Protein AF-A0A9E3ZTL3-F1 (afdb_monomer_lite)

Foldseek 3Di:
DVQDDDDDDDPDPVVVVVVCVVCVVVVNNDHDPSSVVVVVCCVVPCPVVVVVVVVVLLVVLVVVVVCCVPPVVQWDWDRDPDDSDIQIDNVSVVDDLVRVQCCQCPVVVHHDDRLCVVPPVSD

Radius of gyration: 20.59 Å; chains: 1; bounding box: 49×31×46 Å

InterPro domains:
  IPR004839 Aminotransferase, class I/classII, large domain [PF00155] (2-120)
  IPR015421 Pyridoxal phosphate-dependent transferase, major domain [G3DSA:3.40.640.10] (1-52)
  IPR015422 Pyridoxal phosphate-dependent transferase, small domain [G3DSA:3.90.1150.10] (53-122)
  IPR015424 Pyridoxal phosphate-dependent transferase [SSF53383] (1-122)
  IPR051798 Class-II Pyridoxal-Phosphate-Dependent Aminotransferase [PTHR43525] (1-123)

Sequence (123 aa):
AGVKLAMIFAKNRELREKIKSLQQVTRQDEVNTFGIIATQAAYDHAEAWLEELLVYLKMNVEETCTFFSESLPKVTVMQPEGTYLIWLDFSAYGLTDKELHHQLIYEAGVVLNNGATFGSNGK

pLDDT: mean 96.16, std 3.92, range [68.0, 98.75]

Organism: NCBI:txid328396

Secondary structure (DSSP, 8-state):
-TT--------SHHHHHHHHHHHHHHT-----HHHHHHHHHHHHH-HHHHHHHHHHHHHHHHHHHHHHHHH-TTSEEE--SSSS--EEE-GGG---HHHHHHIIIIIS------GGGG-GGG-

Structure (mmCIF, N/CA/C/O backbone):
data_AF-A0A9E3ZTL3-F1
#
_entry.id   AF-A0A9E3ZTL3-F1
#
loop_
_atom_site.group_PDB
_atom_site.id
_atom_site.type_symbol
_atom_site.label_atom_id
_atom_site.label_alt_id
_atom_site.label_comp_id
_atom_site.label_asym_id
_atom_site.label_entity_id
_atom_site.label_seq_id
_atom_site.pdbx_PDB_ins_code
_atom_site.Cartn_x
_atom_site.Cartn_y
_atom_site.Cartn_z
_atom_site.occupancy
_atom_site.B_iso_or_equiv
_atom_site.auth_seq_id
_atom_site.auth_comp_id
_atom_site.auth_asym_id
_atom_site.auth_atom_id
_atom_site.pdbx_PDB_model_num
ATOM 1 N N . ALA A 1 1 ? 7.261 -7.564 -3.565 1.00 81.75 1 ALA A N 1
ATOM 2 C CA . ALA A 1 1 ? 8.223 -6.542 -3.077 1.00 81.75 1 ALA A CA 1
ATOM 3 C C . ALA A 1 1 ? 9.674 -7.044 -2.946 1.00 81.75 1 ALA A C 1
ATOM 5 O O . ALA A 1 1 ? 10.590 -6.297 -3.274 1.00 81.75 1 ALA A O 1
ATOM 6 N N . GLY A 1 2 ? 9.920 -8.273 -2.467 1.00 94.44 2 GLY A N 1
ATOM 7 C CA . GLY A 1 2 ? 11.275 -8.777 -2.168 1.00 94.44 2 GLY A CA 1
ATOM 8 C C . GLY A 1 2 ? 12.252 -8.909 -3.348 1.00 94.44 2 GLY A C 1
ATOM 9 O O . GLY A 1 2 ? 13.449 -8.919 -3.109 1.00 94.44 2 GLY A O 1
ATOM 10 N N . VAL A 1 3 ? 11.770 -8.942 -4.598 1.00 96.06 3 VAL A N 1
ATOM 11 C CA . VAL A 1 3 ? 12.610 -9.065 -5.814 1.00 96.06 3 VAL A CA 1
ATOM 12 C C . VAL A 1 3 ? 13.305 -7.760 -6.242 1.00 96.06 3 VAL A C 1
ATOM 14 O O . VAL A 1 3 ? 14.230 -7.789 -7.046 1.00 96.06 3 VAL A O 1
ATOM 17 N N . LYS A 1 4 ? 12.891 -6.618 -5.667 1.00 95.62 4 LYS A N 1
ATOM 18 C CA . LYS A 1 4 ? 13.534 -5.295 -5.797 1.00 95.62 4 LYS A CA 1
ATOM 19 C C . LYS A 1 4 ? 13.751 -4.808 -7.243 1.00 95.62 4 LYS A C 1
ATOM 21 O O . LYS A 1 4 ? 14.885 -4.600 -7.663 1.00 95.62 4 LYS A O 1
ATOM 26 N N . LEU A 1 5 ? 12.660 -4.549 -7.968 1.00 96.69 5 LEU A N 1
ATOM 27 C CA . LEU A 1 5 ? 12.682 -3.812 -9.236 1.00 96.69 5 LEU A CA 1
ATOM 28 C C . LEU A 1 5 ? 11.537 -2.789 -9.283 1.00 96.69 5 LEU A C 1
ATOM 30 O O . LEU A 1 5 ? 10.428 -3.081 -8.838 1.00 96.69 5 LEU A O 1
ATOM 34 N N . ALA A 1 6 ? 11.813 -1.605 -9.826 1.00 96.00 6 ALA A N 1
ATOM 35 C CA . ALA A 1 6 ? 10.831 -0.584 -10.177 1.00 96.00 6 ALA A CA 1
ATOM 36 C C . ALA A 1 6 ? 11.252 0.093 -11.492 1.00 96.00 6 ALA A C 1
ATOM 38 O O . ALA A 1 6 ? 12.420 0.029 -11.877 1.00 96.00 6 ALA A O 1
ATOM 39 N N . MET A 1 7 ? 10.311 0.742 -12.178 1.00 95.25 7 MET A N 1
ATOM 40 C CA . MET A 1 7 ? 10.558 1.431 -13.449 1.00 95.25 7 MET A CA 1
ATOM 41 C C . MET A 1 7 ? 10.105 2.887 -13.362 1.00 95.25 7 MET A C 1
ATOM 43 O O . MET A 1 7 ? 9.075 3.188 -12.762 1.00 95.25 7 MET A O 1
ATOM 47 N N . ILE A 1 8 ? 10.858 3.790 -13.995 1.00 96.19 8 ILE A N 1
ATOM 48 C CA . ILE A 1 8 ? 10.507 5.209 -14.114 1.00 96.19 8 ILE A CA 1
ATOM 49 C C . ILE A 1 8 ? 10.260 5.526 -15.589 1.00 96.19 8 ILE A C 1
ATOM 51 O O . ILE A 1 8 ? 11.160 5.413 -16.422 1.00 96.19 8 ILE A O 1
ATOM 55 N N . PHE A 1 9 ? 9.051 5.983 -15.914 1.00 96.19 9 PHE A N 1
ATOM 56 C CA . PHE A 1 9 ? 8.686 6.407 -17.266 1.00 96.19 9 PHE A CA 1
ATOM 57 C C . PHE A 1 9 ? 8.714 7.938 -17.371 1.00 96.19 9 PHE A C 1
ATOM 59 O O . PHE A 1 9 ? 7.809 8.621 -16.905 1.00 96.19 9 PHE A O 1
ATOM 66 N N . ALA A 1 10 ? 9.748 8.496 -18.008 1.00 96.94 10 ALA A N 1
ATOM 67 C CA . ALA A 1 10 ? 9.917 9.946 -18.164 1.00 96.94 10 ALA A CA 1
ATOM 68 C C . ALA A 1 10 ? 9.993 10.353 -19.644 1.00 96.94 10 ALA A C 1
ATOM 70 O O . ALA A 1 10 ? 11.070 10.348 -20.241 1.00 96.94 10 ALA A O 1
ATOM 71 N N . LYS A 1 11 ? 8.864 10.726 -20.267 1.00 97.44 11 LYS A N 1
ATOM 72 C CA . LYS A 1 11 ? 8.826 11.116 -21.697 1.00 97.44 11 LYS A CA 1
ATOM 73 C C . LYS A 1 11 ? 9.758 12.296 -22.015 1.00 97.44 11 LYS A C 1
ATOM 75 O O . LYS A 1 11 ? 10.414 12.279 -23.052 1.00 97.44 11 LYS A O 1
ATOM 80 N N . ASN A 1 12 ? 9.849 13.283 -21.121 1.00 98.50 12 ASN A N 1
ATOM 81 C CA . ASN A 1 12 ? 10.746 14.429 -21.267 1.00 98.50 12 ASN A CA 1
ATOM 82 C C . ASN A 1 12 ? 12.221 13.981 -21.200 1.00 98.50 12 ASN A C 1
ATOM 84 O O . ASN A 1 12 ? 12.656 13.396 -20.208 1.00 98.50 12 ASN A O 1
ATOM 88 N N . ARG A 1 13 ? 12.988 14.273 -22.259 1.00 98.06 13 ARG A N 1
ATOM 89 C CA . ARG A 1 13 ? 14.396 13.867 -22.373 1.00 98.06 13 ARG A CA 1
ATOM 90 C C . ARG A 1 13 ? 15.282 14.520 -21.315 1.00 98.06 13 ARG A C 1
ATOM 92 O O . ARG A 1 13 ? 16.094 13.831 -20.716 1.00 98.06 13 ARG A O 1
ATOM 99 N N . GLU A 1 14 ? 15.121 15.818 -21.075 1.00 98.31 14 GLU A N 1
ATOM 100 C CA . GLU A 1 14 ? 15.927 16.548 -20.092 1.00 98.31 14 GLU A CA 1
ATOM 101 C C . GLU A 1 14 ? 15.722 15.985 -18.680 1.00 98.31 14 GLU A C 1
ATOM 103 O O . GLU A 1 14 ? 16.690 15.725 -17.968 1.00 98.31 14 GLU A O 1
ATOM 108 N N . LEU A 1 15 ? 14.469 15.717 -18.300 1.00 98.25 15 LEU A N 1
ATOM 109 C CA . LEU A 1 15 ? 14.150 15.095 -17.015 1.00 98.25 15 LEU A CA 1
ATOM 110 C C . LEU A 1 15 ? 14.751 13.689 -16.904 1.00 98.25 15 LEU A C 1
ATOM 112 O O . LEU A 1 15 ? 15.320 13.343 -15.872 1.00 98.25 15 LEU A O 1
ATOM 116 N N . ARG A 1 16 ? 14.659 12.886 -17.970 1.00 97.94 16 ARG A N 1
ATOM 117 C CA . ARG A 1 16 ? 15.205 11.524 -17.991 1.00 97.94 16 ARG A CA 1
ATOM 118 C C . ARG A 1 16 ? 16.719 11.510 -17.788 1.00 97.94 16 ARG A C 1
ATOM 120 O O . ARG A 1 16 ? 17.210 10.689 -17.021 1.00 97.94 16 ARG A O 1
ATOM 127 N N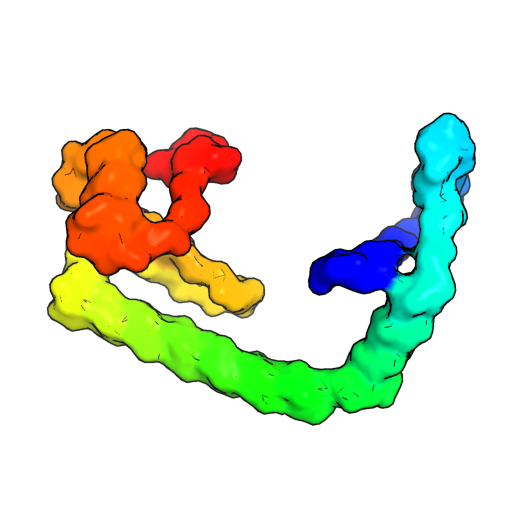 . GLU A 1 17 ? 17.445 12.414 -18.438 1.00 98.00 17 GLU A N 1
ATOM 128 C CA . GLU A 1 17 ? 18.901 12.504 -18.281 1.00 98.00 17 GLU A CA 1
ATOM 129 C C . GLU A 1 17 ? 19.297 13.022 -16.890 1.00 98.00 17 GLU A C 1
ATOM 131 O O . GLU A 1 17 ? 20.236 12.494 -16.294 1.00 98.00 17 GLU A O 1
ATOM 136 N N . LYS A 1 18 ? 18.531 13.957 -16.303 1.00 98.00 18 LYS A N 1
ATOM 137 C CA . LYS A 1 18 ? 18.721 14.368 -14.898 1.00 98.00 18 LYS A CA 1
ATOM 138 C C . LYS A 1 18 ? 18.539 13.195 -13.928 1.00 98.00 18 LYS A C 1
ATOM 140 O O . LYS A 1 18 ? 19.369 13.013 -13.043 1.00 98.00 18 LYS A O 1
ATOM 145 N N . ILE A 1 19 ? 17.494 12.381 -14.109 1.00 97.88 19 ILE A N 1
ATOM 146 C CA . ILE A 1 19 ? 17.240 11.197 -13.268 1.00 97.88 19 ILE A CA 1
ATOM 147 C C . ILE A 1 19 ? 18.386 10.187 -13.390 1.00 97.88 19 ILE A C 1
ATOM 149 O O . ILE A 1 19 ? 18.920 9.761 -12.370 1.00 97.88 19 ILE A O 1
ATOM 153 N N . LYS A 1 20 ? 18.808 9.848 -14.616 1.00 97.12 20 LYS A N 1
ATOM 154 C CA . LYS A 1 20 ? 19.926 8.916 -14.843 1.00 97.12 20 LYS A CA 1
ATOM 155 C C . LYS A 1 20 ? 21.228 9.406 -14.214 1.00 97.12 20 LYS A C 1
ATOM 157 O O . LYS A 1 20 ? 21.914 8.631 -13.558 1.00 97.12 20 LYS A O 1
ATOM 162 N N . SER A 1 21 ? 21.556 10.687 -14.392 1.00 97.75 21 SER A N 1
ATOM 163 C CA . SER A 1 21 ? 22.759 11.278 -13.801 1.00 97.75 21 SER A CA 1
ATOM 164 C C . SER A 1 21 ? 22.730 11.190 -12.273 1.00 97.75 21 SER A C 1
ATOM 166 O O . SER A 1 21 ? 23.730 10.808 -11.669 1.00 97.75 21 SER A O 1
ATOM 168 N N . LEU A 1 22 ? 21.577 11.458 -11.646 1.00 97.69 22 LEU A N 1
ATOM 169 C CA . LEU A 1 22 ? 21.416 11.288 -10.201 1.00 97.69 22 LEU A CA 1
ATOM 170 C C . LEU A 1 22 ? 21.594 9.829 -9.772 1.00 97.69 22 LEU A C 1
ATOM 172 O O . LEU A 1 22 ? 22.322 9.587 -8.816 1.00 97.69 22 LEU A O 1
ATOM 176 N N . GLN A 1 23 ? 20.994 8.870 -10.485 1.00 97.81 23 GLN A N 1
ATOM 177 C CA . GLN A 1 23 ? 21.156 7.442 -10.186 1.00 97.81 23 GLN A CA 1
ATOM 178 C C . GLN A 1 23 ? 22.619 6.992 -10.274 1.00 97.81 23 GLN A C 1
ATOM 180 O O . GLN A 1 23 ? 23.072 6.260 -9.404 1.00 97.81 23 GLN A O 1
ATOM 185 N N . GLN A 1 24 ? 23.378 7.472 -11.261 1.00 97.44 24 GLN A N 1
ATOM 186 C CA . GLN A 1 24 ? 24.808 7.161 -11.384 1.00 97.44 24 GLN A CA 1
ATOM 187 C C . GLN A 1 24 ? 25.624 7.738 -10.221 1.00 97.44 24 GLN A C 1
ATOM 189 O O . GLN A 1 24 ? 26.452 7.047 -9.628 1.00 97.44 24 GLN A O 1
ATOM 194 N N . VAL A 1 25 ? 25.378 9.001 -9.855 1.00 97.88 25 VAL A N 1
ATOM 195 C CA . VAL A 1 25 ? 26.092 9.657 -8.745 1.00 97.88 25 VAL A CA 1
ATOM 196 C C . VAL A 1 25 ? 25.769 8.989 -7.404 1.00 97.88 25 VAL A C 1
ATOM 198 O O . VAL A 1 25 ? 26.652 8.876 -6.553 1.00 97.88 25 VAL A O 1
ATOM 201 N N . THR A 1 26 ? 24.537 8.502 -7.215 1.00 97.62 26 THR A N 1
ATOM 202 C CA . THR A 1 26 ? 24.126 7.773 -6.004 1.00 97.62 26 THR A CA 1
ATOM 203 C C . THR A 1 26 ? 24.406 6.269 -6.054 1.00 97.62 26 THR A C 1
ATOM 205 O O . THR A 1 26 ? 24.186 5.597 -5.046 1.00 97.62 26 THR A O 1
ATOM 208 N N . ARG A 1 27 ? 24.917 5.742 -7.179 1.00 95.38 27 ARG A N 1
ATOM 209 C CA . ARG A 1 27 ? 25.144 4.305 -7.434 1.00 95.38 27 ARG A CA 1
ATOM 210 C C . ARG A 1 27 ? 23.879 3.455 -7.271 1.00 95.38 27 ARG A C 1
ATOM 212 O O . ARG A 1 27 ? 23.890 2.401 -6.638 1.00 95.38 27 ARG A O 1
ATOM 219 N N . GLN A 1 28 ? 22.770 3.956 -7.803 1.00 95.56 28 GLN A N 1
ATOM 220 C CA . GLN A 1 28 ? 21.454 3.308 -7.841 1.00 95.56 28 GLN A CA 1
ATOM 221 C C . GLN A 1 28 ? 20.995 3.040 -9.284 1.00 95.56 28 GLN A C 1
ATOM 223 O O . GLN A 1 28 ? 19.798 3.004 -9.573 1.00 95.56 28 GLN A O 1
ATOM 228 N N . ASP A 1 29 ? 21.947 2.918 -10.203 1.00 93.62 29 ASP A N 1
ATOM 229 C CA . ASP A 1 29 ? 21.750 2.717 -11.638 1.00 93.62 29 ASP A CA 1
ATOM 230 C C . ASP A 1 29 ? 21.813 1.242 -12.072 1.00 93.62 29 ASP A C 1
ATOM 232 O O . ASP A 1 29 ? 21.576 0.931 -13.239 1.00 93.62 29 ASP A O 1
ATOM 236 N N . GLU A 1 30 ? 22.047 0.328 -11.131 1.00 95.31 30 GLU A N 1
ATOM 237 C CA . GLU A 1 30 ? 22.025 -1.117 -11.353 1.00 95.31 30 GLU A CA 1
ATOM 238 C C . GLU A 1 30 ? 20.797 -1.782 -10.719 1.00 95.31 30 GLU A C 1
ATOM 240 O O . GLU A 1 30 ? 20.249 -1.335 -9.709 1.00 95.31 30 GLU A O 1
ATOM 245 N N . VAL A 1 31 ? 20.379 -2.903 -11.307 1.00 96.00 31 VAL A N 1
ATOM 246 C CA . VAL A 1 31 ? 19.295 -3.749 -10.800 1.00 96.00 31 VAL A CA 1
ATOM 247 C C . VAL A 1 31 ? 19.725 -5.209 -10.839 1.00 96.00 31 VAL A C 1
ATOM 249 O O . VAL A 1 31 ? 20.563 -5.610 -11.644 1.00 96.00 31 VAL A O 1
ATOM 252 N N . ASN A 1 32 ? 19.147 -6.028 -9.967 1.00 96.31 32 ASN A N 1
ATOM 253 C CA . ASN A 1 32 ? 19.504 -7.439 -9.891 1.00 96.31 32 ASN A CA 1
ATOM 254 C C . ASN A 1 32 ? 18.791 -8.261 -10.983 1.00 96.31 32 ASN A C 1
ATOM 256 O O . ASN A 1 32 ? 17.636 -7.992 -11.326 1.00 96.31 32 ASN A O 1
ATOM 260 N N . THR A 1 33 ? 19.460 -9.303 -11.484 1.00 97.38 33 THR A N 1
ATOM 261 C CA . THR A 1 33 ? 18.940 -10.174 -12.554 1.00 97.38 33 THR A CA 1
ATOM 262 C C . THR A 1 33 ? 17.601 -10.809 -12.193 1.00 97.38 33 THR A C 1
ATOM 264 O O . THR A 1 33 ? 16.712 -10.895 -13.035 1.00 97.38 33 THR A O 1
ATOM 267 N N . PHE A 1 34 ? 17.423 -11.227 -10.937 1.00 97.88 34 PHE A N 1
ATOM 268 C CA . PHE A 1 34 ? 16.183 -11.867 -10.509 1.00 97.88 34 PHE A CA 1
ATOM 269 C C . PHE A 1 34 ? 14.992 -10.903 -10.561 1.00 97.88 34 PHE A C 1
ATOM 271 O O . PHE A 1 34 ? 13.914 -11.293 -10.998 1.00 97.88 34 PHE A O 1
ATOM 278 N N . GLY A 1 35 ? 15.197 -9.635 -10.201 1.00 98.00 35 GLY A N 1
ATOM 279 C CA . GLY A 1 35 ? 14.204 -8.573 -10.334 1.00 98.00 35 GLY A CA 1
ATOM 280 C C . GLY A 1 35 ? 13.754 -8.385 -11.780 1.00 98.00 35 GLY A C 1
ATOM 281 O O . GLY A 1 35 ? 12.552 -8.359 -12.030 1.00 98.00 35 GLY A O 1
ATOM 282 N N . ILE A 1 36 ? 14.699 -8.330 -12.728 1.00 97.94 36 ILE A N 1
ATOM 283 C CA . ILE A 1 36 ? 14.396 -8.220 -14.167 1.00 97.94 36 ILE A CA 1
ATOM 284 C C . ILE A 1 36 ? 13.516 -9.392 -14.620 1.00 97.94 36 ILE A C 1
ATOM 286 O O . ILE A 1 36 ? 12.430 -9.171 -15.155 1.00 97.94 36 ILE A O 1
ATOM 290 N N . ILE A 1 37 ? 13.960 -10.627 -14.369 1.00 98.25 37 ILE A N 1
ATOM 291 C CA . ILE A 1 37 ? 13.262 -11.835 -14.831 1.00 98.25 37 ILE A CA 1
ATOM 292 C C . ILE A 1 37 ? 11.884 -11.975 -14.174 1.00 98.25 37 ILE A C 1
ATOM 294 O O . ILE A 1 37 ? 10.905 -12.260 -14.860 1.00 98.25 37 ILE A O 1
ATOM 298 N N . ALA A 1 38 ? 11.780 -11.739 -12.863 1.00 98.31 38 ALA A N 1
ATOM 299 C CA . ALA A 1 38 ? 10.516 -11.853 -12.142 1.00 98.31 38 ALA A CA 1
ATOM 300 C C . ALA A 1 38 ? 9.485 -10.818 -12.614 1.00 98.31 38 ALA A C 1
ATOM 302 O O . ALA A 1 38 ? 8.314 -11.154 -12.780 1.00 98.31 38 ALA A O 1
ATOM 303 N N . THR A 1 39 ? 9.900 -9.568 -12.846 1.00 98.25 39 THR A N 1
ATOM 304 C CA . THR A 1 39 ? 8.984 -8.533 -13.340 1.00 98.25 39 THR A CA 1
ATOM 305 C C . THR A 1 39 ? 8.557 -8.788 -14.780 1.00 98.25 39 THR A C 1
ATOM 307 O O . THR A 1 39 ? 7.380 -8.611 -15.081 1.00 98.25 39 THR A O 1
ATOM 310 N N . GLN A 1 40 ? 9.464 -9.246 -15.647 1.00 98.31 40 GLN A N 1
ATOM 311 C CA . GLN A 1 40 ? 9.093 -9.641 -17.005 1.00 98.31 40 GLN A CA 1
ATOM 312 C C . GLN A 1 40 ? 8.066 -10.781 -16.986 1.00 98.31 40 GLN A C 1
ATOM 314 O O . GLN A 1 40 ? 7.002 -10.645 -17.577 1.00 98.31 40 GLN A O 1
ATOM 319 N N . ALA A 1 41 ? 8.335 -11.861 -16.245 1.00 98.44 41 ALA A N 1
ATOM 320 C CA . ALA A 1 41 ? 7.410 -12.988 -16.143 1.00 98.44 41 ALA A CA 1
ATOM 321 C C . ALA A 1 41 ? 6.036 -12.571 -15.590 1.00 98.44 41 ALA A C 1
ATOM 323 O O . ALA A 1 41 ? 5.010 -13.069 -16.048 1.00 98.44 41 ALA A O 1
ATOM 324 N N . ALA A 1 42 ? 6.002 -11.638 -14.630 1.00 98.31 42 ALA A N 1
ATOM 325 C CA . ALA A 1 42 ? 4.750 -11.097 -14.114 1.00 98.31 42 ALA A CA 1
ATOM 326 C C . ALA A 1 42 ? 3.950 -10.352 -15.199 1.00 98.31 42 ALA A C 1
ATOM 328 O O . ALA A 1 42 ? 2.743 -10.542 -15.289 1.00 98.31 42 ALA A O 1
ATOM 329 N N . TYR A 1 43 ? 4.598 -9.540 -16.038 1.00 98.12 43 TYR A N 1
ATOM 330 C CA . TYR A 1 43 ? 3.912 -8.843 -17.133 1.00 98.12 43 TYR A CA 1
ATOM 331 C C . TYR A 1 43 ? 3.490 -9.771 -18.272 1.00 98.12 43 TYR A C 1
ATOM 333 O O . TYR A 1 43 ? 2.400 -9.598 -18.806 1.00 98.12 43 TYR A O 1
ATOM 341 N N . ASP A 1 44 ? 4.311 -10.761 -18.615 1.00 98.62 44 ASP A N 1
ATOM 342 C CA . ASP A 1 44 ? 4.042 -11.641 -19.754 1.00 98.62 44 ASP A CA 1
ATOM 343 C C . ASP A 1 44 ? 2.970 -12.703 -19.439 1.00 98.62 44 ASP A C 1
ATOM 345 O O . ASP A 1 44 ? 2.340 -13.233 -20.358 1.00 98.62 44 ASP A O 1
ATOM 349 N N . HIS A 1 45 ? 2.779 -13.063 -18.160 1.00 98.62 45 HIS A N 1
ATOM 350 C CA . HIS A 1 45 ? 2.025 -14.273 -17.800 1.00 98.62 45 HIS A CA 1
ATOM 351 C C . HIS A 1 45 ? 1.033 -14.140 -16.636 1.00 98.62 45 HIS A C 1
ATOM 353 O O . HIS A 1 45 ? 0.246 -15.063 -16.434 1.00 98.62 45 HIS A O 1
ATOM 359 N N . ALA A 1 46 ? 1.040 -13.057 -15.850 1.00 98.44 46 ALA A N 1
ATOM 360 C CA . ALA A 1 46 ? 0.219 -12.986 -14.632 1.00 98.44 46 ALA A CA 1
ATOM 361 C C . ALA A 1 46 ? -1.169 -12.348 -14.823 1.00 98.44 46 ALA A C 1
ATOM 363 O O . ALA A 1 46 ? -1.844 -12.095 -13.828 1.00 98.44 46 ALA A O 1
ATOM 364 N N . GLU A 1 47 ? -1.610 -12.088 -16.058 1.00 98.62 47 GLU A N 1
ATOM 365 C CA . GLU A 1 47 ? -2.893 -11.419 -16.331 1.00 98.62 47 GLU A CA 1
ATOM 366 C C . GLU A 1 47 ? -4.086 -12.190 -15.750 1.00 98.62 47 GLU A C 1
ATOM 368 O O . GLU A 1 47 ? -4.816 -11.640 -14.932 1.00 98.62 47 GLU A O 1
ATOM 373 N N . ALA A 1 48 ? -4.220 -13.484 -16.058 1.00 98.62 48 ALA A N 1
ATOM 374 C CA . ALA A 1 48 ? -5.313 -14.308 -15.530 1.00 98.62 48 ALA A CA 1
ATOM 375 C C . ALA A 1 48 ? -5.324 -14.359 -13.989 1.00 98.62 48 ALA A C 1
ATOM 377 O O . ALA A 1 48 ? -6.370 -14.249 -13.355 1.00 98.62 48 ALA A O 1
ATOM 378 N N . TRP A 1 49 ? -4.143 -14.455 -13.367 1.00 98.75 49 TRP A N 1
ATOM 379 C CA . TRP A 1 49 ? -4.026 -14.402 -11.908 1.00 98.75 49 TRP A CA 1
ATOM 380 C C . TRP A 1 49 ? -4.461 -13.042 -11.346 1.00 98.75 49 TRP A C 1
ATOM 382 O O . TRP A 1 49 ? -5.104 -12.982 -10.298 1.00 98.75 49 TRP A O 1
ATOM 392 N N . LEU A 1 50 ? -4.114 -11.945 -12.026 1.00 98.69 50 LEU A N 1
ATOM 393 C CA . LEU A 1 50 ? -4.499 -10.600 -11.611 1.00 98.69 50 LEU A CA 1
ATOM 394 C C . LEU A 1 50 ? -6.017 -10.414 -11.696 1.00 98.69 50 LEU A C 1
ATOM 396 O O . LEU A 1 50 ? -6.600 -9.853 -10.772 1.00 98.69 50 LEU A O 1
ATOM 400 N N . GLU A 1 51 ? -6.657 -10.901 -12.757 1.00 98.62 51 GLU A N 1
ATOM 401 C CA . GLU A 1 51 ? -8.116 -10.850 -12.909 1.00 98.62 51 GLU A CA 1
ATOM 402 C C . GLU A 1 51 ? -8.831 -11.573 -11.759 1.00 98.62 51 GLU A C 1
ATOM 404 O O . GLU A 1 51 ? -9.730 -11.003 -11.133 1.00 98.62 51 GLU A O 1
ATOM 409 N N . GLU A 1 52 ? -8.383 -12.781 -11.410 1.00 98.75 52 GLU A N 1
ATOM 410 C CA . GLU A 1 52 ? -8.916 -13.535 -10.269 1.00 98.75 52 GLU A CA 1
ATOM 411 C C . GLU A 1 52 ? -8.668 -12.816 -8.934 1.00 98.75 52 GLU A C 1
ATOM 413 O O . GLU A 1 52 ? -9.575 -12.701 -8.100 1.00 98.75 52 GLU A O 1
ATOM 418 N N . LEU A 1 53 ? -7.460 -12.275 -8.734 1.00 98.69 53 LEU A N 1
ATOM 419 C CA . LEU A 1 53 ? -7.123 -11.517 -7.530 1.00 98.69 53 LEU A CA 1
ATOM 420 C C . LEU A 1 53 ? -8.034 -10.296 -7.364 1.00 98.69 53 LEU A C 1
ATOM 422 O O . LEU A 1 53 ? -8.475 -10.016 -6.250 1.00 98.69 53 LEU A O 1
ATOM 426 N N . LEU A 1 54 ? -8.315 -9.558 -8.439 1.00 98.56 54 LEU A N 1
ATOM 427 C CA . LEU A 1 54 ? -9.155 -8.360 -8.376 1.00 98.56 54 LEU A CA 1
ATOM 428 C C . LEU A 1 54 ? -10.587 -8.689 -7.939 1.00 98.56 54 LEU A C 1
ATOM 430 O O . LEU A 1 54 ? -11.155 -7.949 -7.133 1.00 98.56 54 LEU A O 1
ATOM 434 N N . VAL A 1 55 ? -11.148 -9.811 -8.402 1.00 98.44 55 VAL A N 1
ATOM 435 C CA . VAL A 1 55 ? -12.461 -10.293 -7.941 1.00 98.44 55 VAL A CA 1
ATOM 436 C C . VAL A 1 55 ? -12.421 -10.613 -6.447 1.00 98.44 55 VAL A C 1
ATOM 438 O O . VAL A 1 55 ? -13.269 -10.135 -5.693 1.00 98.44 55 VAL A O 1
ATOM 441 N N . TYR A 1 56 ? -11.404 -11.351 -5.999 1.00 98.56 56 TYR A N 1
ATOM 442 C CA . TYR A 1 56 ? -11.247 -11.705 -4.588 1.00 98.56 56 TYR A CA 1
ATOM 443 C C . TYR A 1 56 ? -11.080 -10.474 -3.681 1.00 98.56 56 TYR A C 1
ATOM 445 O O . TYR A 1 56 ? -11.713 -10.373 -2.630 1.00 98.56 56 TYR A O 1
ATOM 453 N N . LEU A 1 57 ? -10.261 -9.501 -4.091 1.00 98.44 57 LEU A N 1
ATOM 454 C CA . LEU A 1 57 ? -10.067 -8.259 -3.339 1.00 98.44 57 LEU A CA 1
ATOM 455 C C . LEU A 1 57 ? -11.354 -7.437 -3.255 1.00 98.44 57 LEU A C 1
ATOM 457 O O . LEU A 1 57 ? -11.651 -6.894 -2.192 1.00 98.44 57 LEU A O 1
ATOM 461 N N . LYS A 1 58 ? -12.133 -7.379 -4.340 1.00 97.94 58 LYS A N 1
ATOM 462 C CA . LYS A 1 58 ? -13.432 -6.702 -4.341 1.00 97.94 58 LYS A CA 1
ATOM 463 C C . LYS A 1 58 ? -14.392 -7.332 -3.331 1.00 97.94 58 LYS A C 1
ATOM 465 O O . LYS A 1 58 ? -14.988 -6.602 -2.545 1.00 97.94 58 LYS A O 1
ATOM 470 N N . MET A 1 59 ? -14.476 -8.663 -3.298 1.00 98.25 59 MET A N 1
ATOM 471 C CA . MET A 1 59 ? -15.296 -9.373 -2.312 1.00 98.25 59 MET A CA 1
ATOM 472 C C . MET A 1 59 ? -14.850 -9.056 -0.879 1.00 98.25 59 MET A C 1
ATOM 474 O O . MET A 1 59 ? -15.677 -8.720 -0.042 1.00 98.25 59 MET A O 1
ATOM 478 N N . ASN A 1 60 ? -13.543 -9.061 -0.597 1.00 98.19 60 ASN A N 1
ATOM 479 C CA . ASN A 1 60 ? -13.043 -8.720 0.740 1.00 98.19 60 ASN A CA 1
ATOM 480 C C . ASN A 1 60 ? -13.389 -7.286 1.162 1.00 98.19 60 ASN A C 1
ATOM 482 O O . ASN A 1 60 ? -13.661 -7.047 2.339 1.00 98.19 60 ASN A O 1
ATOM 486 N N . VAL A 1 61 ? -13.368 -6.331 0.228 1.00 98.00 61 VAL A N 1
ATOM 487 C CA . VAL A 1 61 ? -13.790 -4.950 0.500 1.00 98.00 61 VAL A CA 1
ATOM 488 C C . VAL A 1 61 ? -15.275 -4.907 0.857 1.00 98.00 61 VAL A C 1
ATOM 490 O O . VAL A 1 61 ? -15.626 -4.309 1.872 1.00 98.00 61 VAL A O 1
ATOM 493 N N . GLU A 1 62 ? -16.131 -5.560 0.070 1.00 97.31 62 GLU A N 1
ATOM 494 C CA . GLU A 1 62 ? -17.582 -5.608 0.304 1.00 97.31 62 GLU A CA 1
ATOM 495 C C . GLU A 1 62 ? -17.920 -6.256 1.657 1.00 97.31 62 GLU A C 1
ATOM 497 O O . GLU A 1 62 ? -18.683 -5.687 2.444 1.00 97.31 62 GLU A O 1
ATOM 502 N N . GLU A 1 63 ? -17.285 -7.386 1.970 1.00 97.75 63 GLU A N 1
ATOM 503 C CA . GLU A 1 63 ? -17.421 -8.081 3.256 1.00 97.75 63 GLU A CA 1
ATOM 504 C C . GLU A 1 63 ? -16.945 -7.206 4.424 1.00 97.75 63 GLU A C 1
ATOM 506 O O . GLU A 1 63 ? -17.630 -7.077 5.437 1.00 97.75 63 GLU A O 1
ATOM 511 N N . THR A 1 64 ? -15.799 -6.532 4.276 1.00 97.06 64 THR A N 1
ATOM 512 C CA . THR A 1 64 ? -15.257 -5.659 5.329 1.00 97.06 64 THR A CA 1
ATOM 513 C C . THR A 1 64 ? -16.170 -4.461 5.585 1.00 97.06 64 THR A C 1
ATOM 515 O O . THR A 1 64 ? -16.476 -4.150 6.738 1.00 97.06 64 THR A O 1
ATOM 518 N N . CYS A 1 65 ? -16.641 -3.791 4.529 1.00 96.19 65 CYS A N 1
ATOM 519 C CA . CYS A 1 65 ? -17.579 -2.675 4.646 1.00 96.19 65 CYS A CA 1
ATOM 520 C C . CYS A 1 65 ? -18.885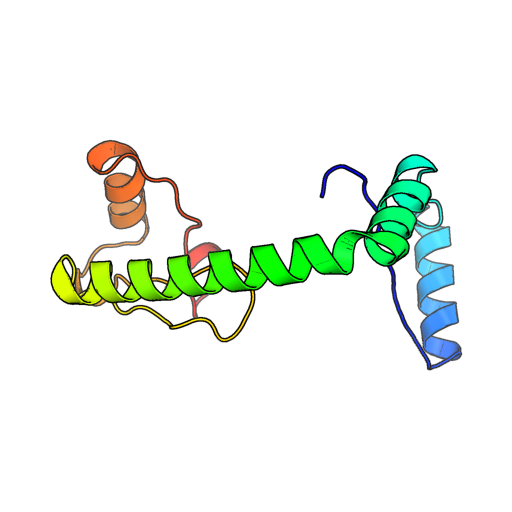 -3.108 5.330 1.00 96.19 65 CYS A C 1
ATOM 522 O O . CYS A 1 65 ? -19.353 -2.415 6.237 1.00 96.19 65 CYS A O 1
ATOM 524 N N . THR A 1 66 ? -19.429 -4.266 4.945 1.00 97.75 66 THR A N 1
ATOM 525 C CA . THR A 1 66 ? -20.639 -4.836 5.556 1.00 97.75 66 THR A CA 1
ATOM 526 C C . THR A 1 66 ? -20.410 -5.118 7.040 1.00 97.75 66 THR A C 1
ATOM 528 O O . THR A 1 66 ? -21.153 -4.606 7.879 1.00 97.75 66 THR A O 1
ATOM 531 N N . PHE A 1 67 ? -19.318 -5.808 7.382 1.00 97.88 67 PHE A N 1
ATOM 532 C CA . PHE A 1 67 ? -18.959 -6.126 8.764 1.00 97.88 67 PHE A CA 1
ATOM 533 C C . PHE A 1 67 ? -18.912 -4.887 9.667 1.00 97.88 67 PHE A C 1
ATOM 535 O O . PHE A 1 67 ? -19.522 -4.885 10.738 1.00 97.88 67 PHE A O 1
ATOM 542 N N . PHE A 1 68 ? -18.223 -3.820 9.251 1.00 97.38 68 PHE A N 1
ATOM 543 C CA . PHE A 1 68 ? -18.154 -2.597 10.056 1.00 97.38 68 PHE A CA 1
ATOM 544 C C . PHE A 1 68 ? -19.514 -1.908 10.167 1.00 97.38 68 PHE A C 1
ATOM 546 O O . PHE A 1 68 ? -19.865 -1.453 11.253 1.00 97.38 68 PHE A O 1
ATOM 553 N N . SER A 1 69 ? -20.303 -1.880 9.089 1.00 96.25 69 SER A N 1
ATOM 554 C CA . SER A 1 69 ? -21.637 -1.271 9.115 1.00 96.25 69 SER A CA 1
ATOM 555 C C . SER A 1 69 ? -22.596 -1.962 10.094 1.00 96.25 69 SER A C 1
ATOM 557 O O . SER A 1 69 ? -23.423 -1.295 10.713 1.00 96.25 69 SER A O 1
ATOM 559 N N . GLU A 1 70 ? -22.454 -3.276 10.286 1.00 97.75 70 GLU A N 1
ATOM 560 C CA . GLU A 1 70 ? -23.322 -4.070 11.161 1.00 97.75 70 GLU A CA 1
ATOM 561 C C . GLU A 1 70 ? -22.776 -4.186 12.592 1.00 97.75 70 GLU A C 1
ATOM 563 O O . GLU A 1 70 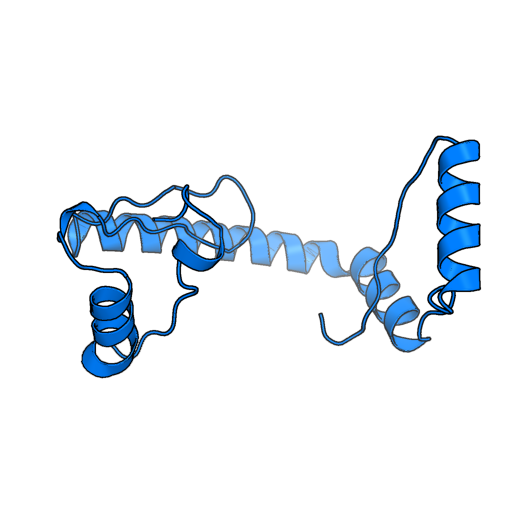? -23.520 -4.036 13.562 1.00 97.75 70 GLU A O 1
ATOM 568 N N . SER A 1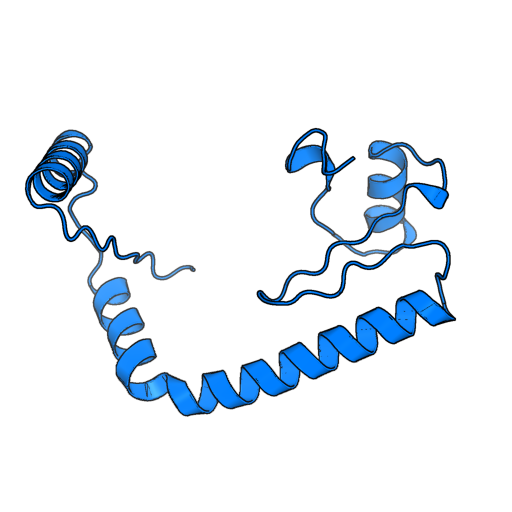 71 ? -21.474 -4.446 12.738 1.00 97.56 71 SER A N 1
ATOM 569 C CA . SER A 1 71 ? -20.856 -4.809 14.023 1.00 97.56 71 SER A CA 1
ATOM 570 C C . SER A 1 71 ? -20.202 -3.631 14.744 1.00 97.56 71 SER A C 1
ATOM 572 O O . SER A 1 71 ? -20.131 -3.613 15.974 1.00 97.56 71 SER A O 1
ATOM 574 N N . LEU A 1 72 ? -19.707 -2.639 14.001 1.00 96.50 72 LEU A N 1
ATOM 575 C CA . LEU A 1 72 ? -18.958 -1.492 14.524 1.00 96.50 72 LEU A CA 1
ATOM 576 C C . LEU A 1 72 ? -19.411 -0.188 13.835 1.00 96.50 72 LEU A C 1
ATOM 578 O O . LEU A 1 72 ? -18.579 0.537 13.292 1.00 96.50 72 LEU A O 1
ATOM 582 N N . PRO A 1 73 ? -20.714 0.163 13.879 1.00 96.56 73 PRO A N 1
ATOM 583 C CA . PRO A 1 73 ? -21.302 1.218 13.039 1.00 96.56 73 PRO A CA 1
ATOM 584 C C . PRO A 1 73 ? -20.781 2.636 13.321 1.00 96.56 73 PRO A C 1
ATOM 586 O O . PRO A 1 73 ? -21.099 3.570 12.592 1.00 96.56 73 PRO A O 1
ATOM 589 N N . LYS A 1 74 ? -20.011 2.826 14.400 1.00 97.44 74 LYS A N 1
ATOM 590 C CA . LYS A 1 74 ? -19.334 4.096 14.698 1.00 97.44 74 LYS A CA 1
ATOM 591 C C . LYS A 1 74 ? -18.008 4.251 13.948 1.00 97.44 74 LYS A C 1
ATOM 593 O O . LYS A 1 74 ? -17.493 5.362 13.896 1.00 97.44 74 LYS A O 1
ATOM 598 N N . VAL A 1 75 ? -17.445 3.168 13.412 1.00 97.44 75 VAL A N 1
ATOM 599 C CA . VAL A 1 75 ? -16.258 3.228 12.556 1.00 97.44 75 VAL A CA 1
ATOM 600 C C . VAL A 1 75 ? -16.696 3.690 11.175 1.00 97.44 75 VAL A C 1
ATOM 602 O O . VAL A 1 75 ? -17.506 3.031 10.522 1.00 97.44 75 VAL A O 1
ATOM 605 N N . THR A 1 76 ? -16.139 4.802 10.710 1.00 96.25 76 THR A N 1
ATOM 606 C CA . THR A 1 76 ? -16.348 5.233 9.327 1.00 96.25 76 THR A CA 1
ATOM 607 C C . THR A 1 76 ? -15.368 4.480 8.434 1.00 96.2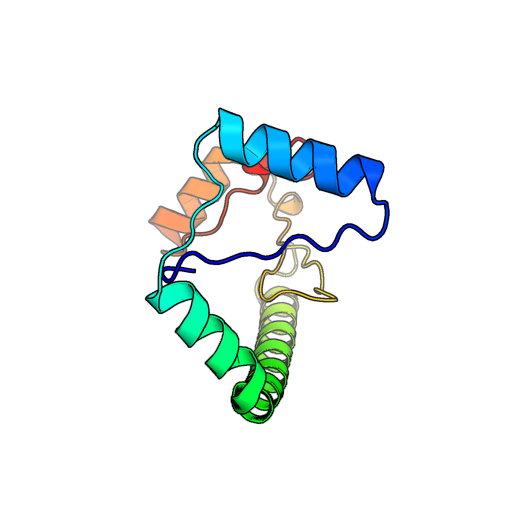5 76 THR A C 1
ATOM 609 O O . THR A 1 76 ? -14.157 4.523 8.649 1.00 96.25 76 THR A O 1
ATOM 612 N N . VAL A 1 77 ? -15.885 3.782 7.423 1.00 96.81 77 VAL A N 1
ATOM 613 C CA . VAL A 1 77 ? -15.073 3.037 6.452 1.00 96.81 77 VAL A CA 1
ATOM 614 C C . VAL A 1 77 ? -15.016 3.812 5.144 1.00 96.81 77 VAL A C 1
ATOM 616 O O . VAL A 1 77 ? -16.051 4.064 4.527 1.00 96.81 77 VAL A O 1
ATOM 619 N N . MET A 1 78 ? -13.814 4.164 4.687 1.00 95.19 78 MET A N 1
ATOM 620 C CA . MET A 1 78 ? -13.639 4.682 3.330 1.00 95.19 78 MET A CA 1
ATOM 621 C C . MET A 1 78 ? -13.638 3.506 2.354 1.00 95.19 78 MET A C 1
ATOM 623 O O . MET A 1 78 ? -12.698 2.709 2.353 1.00 95.19 78 MET A O 1
ATOM 627 N N . GLN A 1 79 ? -14.672 3.409 1.516 1.00 93.81 79 GLN A N 1
ATOM 628 C CA . GLN A 1 79 ? -14.721 2.402 0.459 1.00 93.81 79 GLN A CA 1
ATOM 629 C C . GLN A 1 79 ? -13.609 2.684 -0.568 1.00 93.81 79 GLN A C 1
ATOM 631 O O . GLN A 1 79 ? -13.610 3.754 -1.182 1.00 93.81 79 GLN A O 1
ATOM 636 N N . PRO A 1 80 ? -12.640 1.771 -0.753 1.00 95.19 80 PRO A N 1
ATOM 637 C CA . PRO A 1 80 ? -11.526 2.004 -1.657 1.00 95.19 80 PRO A CA 1
ATOM 638 C C . PRO A 1 80 ? -11.962 1.888 -3.121 1.00 95.19 80 PRO A C 1
ATOM 640 O O . PRO A 1 80 ? -12.586 0.911 -3.528 1.00 95.19 80 PRO A O 1
ATOM 643 N N . GLU A 1 81 ? -11.552 2.857 -3.938 1.00 95.81 81 GLU A N 1
ATOM 644 C CA . GLU A 1 81 ? -11.657 2.792 -5.405 1.00 95.81 81 GLU A CA 1
ATOM 645 C C . GLU A 1 81 ? -10.479 2.022 -6.036 1.00 95.81 81 GLU A C 1
ATOM 647 O O . GLU A 1 81 ? -10.493 1.685 -7.218 1.00 95.81 81 GLU A O 1
ATOM 652 N N . GLY A 1 82 ? -9.439 1.737 -5.246 1.00 94.50 82 GLY A N 1
ATOM 653 C CA . GLY A 1 82 ? -8.253 1.007 -5.670 1.00 94.50 82 GLY A CA 1
ATOM 654 C C . GLY A 1 82 ? -7.336 0.650 -4.503 1.00 94.50 82 GLY A C 1
ATOM 655 O O . GLY A 1 82 ? -7.563 1.045 -3.361 1.00 94.50 82 GLY A O 1
ATOM 656 N N . THR A 1 83 ? -6.255 -0.071 -4.815 1.00 96.81 83 THR A N 1
ATOM 657 C CA . THR A 1 83 ? -5.387 -0.761 -3.839 1.00 96.81 83 THR A CA 1
ATOM 658 C C . THR A 1 83 ? -6.118 -1.872 -3.068 1.00 96.81 83 THR A C 1
ATOM 660 O O . THR A 1 83 ? -7.295 -2.127 -3.290 1.00 96.81 83 THR A O 1
ATOM 663 N N . TYR A 1 84 ? -5.401 -2.572 -2.187 1.00 96.75 84 TYR A N 1
ATOM 664 C CA . TYR A 1 84 ? -5.953 -3.593 -1.286 1.00 96.75 84 TYR A CA 1
ATOM 665 C C . TYR A 1 84 ? -5.983 -3.127 0.183 1.00 96.75 84 TYR A C 1
ATOM 667 O O . TYR A 1 84 ? -6.072 -3.947 1.094 1.00 96.75 84 TYR A O 1
ATOM 675 N N . LEU A 1 85 ? -5.837 -1.821 0.431 1.00 97.62 85 LEU A N 1
ATOM 676 C CA . LEU A 1 85 ? -5.809 -1.228 1.769 1.00 97.62 85 LEU A CA 1
ATOM 677 C C . LEU A 1 85 ? -7.108 -0.454 2.022 1.00 97.62 85 LEU A C 1
ATOM 679 O O . LEU A 1 85 ? -7.569 0.279 1.152 1.00 97.62 85 LEU A O 1
ATOM 683 N N . ILE A 1 86 ? -7.669 -0.597 3.223 1.00 97.19 86 ILE A N 1
ATOM 684 C CA . ILE A 1 86 ? -8.904 0.076 3.646 1.00 97.19 86 ILE A CA 1
ATOM 685 C C . ILE A 1 86 ? -8.561 1.090 4.733 1.00 97.19 86 ILE A C 1
ATOM 687 O O . ILE A 1 86 ? -7.789 0.790 5.646 1.00 97.19 86 ILE A O 1
ATOM 691 N N . TRP A 1 87 ? -9.143 2.285 4.636 1.00 97.00 87 TRP A N 1
ATOM 692 C CA . TRP A 1 87 ? -9.004 3.308 5.664 1.00 97.00 87 TRP A CA 1
ATOM 693 C C . TRP A 1 87 ? -10.187 3.264 6.623 1.00 97.00 87 TRP A C 1
ATOM 695 O O . TRP A 1 87 ? -11.344 3.326 6.200 1.00 97.00 87 TRP A O 1
ATOM 705 N N . LEU A 1 88 ? -9.869 3.158 7.909 1.00 96.88 88 LEU A N 1
ATOM 706 C CA . LEU A 1 88 ? -10.829 3.057 8.997 1.00 96.88 88 LEU A CA 1
ATOM 707 C C . LEU A 1 88 ? -10.651 4.262 9.912 1.00 96.88 88 LEU A C 1
ATOM 709 O O . LEU A 1 88 ? -9.564 4.482 10.447 1.00 96.88 88 LEU A O 1
ATOM 713 N N . ASP A 1 89 ? -11.722 5.019 10.095 1.00 96.31 89 ASP A N 1
ATOM 714 C CA . ASP A 1 89 ? -11.760 6.161 10.995 1.00 96.31 89 ASP A CA 1
ATOM 715 C C . ASP A 1 89 ? -12.510 5.786 12.282 1.00 96.31 89 ASP A C 1
ATOM 717 O O . ASP A 1 89 ? -13.701 5.462 12.275 1.00 96.31 89 ASP A O 1
ATOM 721 N N . PHE A 1 90 ? -11.773 5.829 13.394 1.00 96.50 90 PHE A N 1
ATOM 722 C CA . PHE A 1 90 ? -12.237 5.515 14.746 1.00 96.50 90 PHE A CA 1
ATOM 723 C C . PHE A 1 90 ? -12.505 6.775 15.593 1.00 96.50 90 PHE A C 1
ATOM 725 O O . PHE A 1 90 ? -12.744 6.661 16.799 1.00 96.50 90 PHE A O 1
ATOM 732 N N . SER A 1 91 ? -12.489 7.974 15.006 1.00 94.88 91 SER A N 1
ATOM 733 C CA . SER A 1 91 ? -12.628 9.259 15.714 1.00 94.88 91 SER A CA 1
ATOM 734 C C . SER A 1 91 ? -13.893 9.351 16.578 1.00 94.88 91 SER A C 1
ATOM 736 O O . SER A 1 91 ? -13.868 9.927 17.668 1.00 94.88 91 SER A O 1
ATOM 738 N N . ALA A 1 92 ? -14.983 8.695 16.166 1.00 96.38 92 ALA A N 1
ATOM 739 C CA . ALA A 1 92 ? -16.245 8.635 16.908 1.00 96.38 92 ALA A CA 1
ATOM 740 C C . ALA A 1 92 ? -16.148 7.943 18.286 1.00 96.38 92 ALA A C 1
ATOM 742 O O . ALA A 1 92 ? -17.077 8.051 19.093 1.00 96.38 92 ALA A O 1
ATOM 743 N N . TYR A 1 93 ? -15.052 7.232 18.572 1.00 95.25 93 TYR A N 1
ATOM 744 C CA . TYR A 1 93 ? -14.812 6.584 19.864 1.00 95.25 93 TYR A CA 1
ATOM 745 C C . TYR A 1 93 ? -14.128 7.499 20.889 1.00 95.25 93 TYR A C 1
ATOM 747 O O . TYR A 1 93 ? -14.061 7.132 22.061 1.00 95.25 93 TYR A O 1
ATOM 755 N N . GLY A 1 94 ? -13.649 8.683 20.487 1.00 95.19 94 GLY A N 1
ATOM 756 C CA . GLY A 1 94 ? -13.004 9.636 21.399 1.00 95.19 94 GLY A CA 1
ATOM 757 C C . GLY A 1 94 ? -11.700 9.124 22.022 1.00 95.19 94 GLY A C 1
ATOM 758 O O . GLY A 1 94 ? -11.288 9.625 23.066 1.00 95.19 94 GLY A O 1
ATOM 759 N N . LEU A 1 95 ? -11.075 8.121 21.401 1.00 95.31 95 LEU A N 1
ATOM 760 C CA . LEU A 1 95 ? -9.799 7.554 21.824 1.00 95.31 95 LEU A CA 1
ATOM 761 C C . LEU A 1 95 ? -8.644 8.386 21.274 1.00 95.31 95 LEU A C 1
ATOM 763 O O . LEU A 1 95 ? -8.697 8.901 20.157 1.00 95.31 95 LEU A O 1
ATOM 767 N N . THR A 1 96 ? -7.557 8.463 22.031 1.00 95.00 96 THR A N 1
ATOM 768 C CA . THR A 1 96 ? -6.277 8.923 21.492 1.00 95.00 96 THR A CA 1
ATOM 769 C C . THR A 1 96 ? -5.654 7.851 20.588 1.00 95.00 96 THR A C 1
ATOM 771 O O . THR A 1 96 ? -5.878 6.655 20.781 1.00 95.00 96 THR A O 1
ATOM 774 N N . ASP A 1 97 ? -4.773 8.252 19.662 1.00 93.50 97 ASP A N 1
ATOM 775 C CA . ASP A 1 97 ? -4.033 7.322 18.785 1.00 93.50 97 ASP A CA 1
ATOM 776 C C . ASP A 1 97 ? -3.323 6.196 19.562 1.00 93.50 97 ASP A C 1
ATOM 778 O O . ASP A 1 97 ? -3.215 5.062 19.095 1.00 93.50 97 ASP A O 1
ATOM 782 N N . LYS A 1 98 ? -2.811 6.507 20.763 1.00 94.50 98 LYS A N 1
ATOM 783 C CA . LYS A 1 98 ? -2.107 5.543 21.621 1.00 94.50 98 LYS A CA 1
ATOM 784 C C . LYS A 1 98 ? -3.057 4.516 22.227 1.00 94.50 98 LYS A C 1
ATOM 786 O O . LYS A 1 98 ? -2.698 3.343 22.288 1.00 94.50 98 LYS A O 1
ATOM 791 N N . GLU A 1 99 ? -4.229 4.953 22.679 1.00 96.94 99 GLU A N 1
ATOM 792 C CA . GLU A 1 99 ? -5.252 4.068 23.243 1.00 96.94 99 GLU A CA 1
ATOM 793 C C . GLU A 1 99 ? -5.822 3.157 22.162 1.00 96.94 99 GLU A C 1
ATOM 795 O O . GLU A 1 99 ? -5.850 1.945 22.358 1.00 96.94 99 GLU A O 1
ATOM 800 N N . LEU A 1 100 ? -6.167 3.710 20.993 1.00 96.25 100 LEU A N 1
ATOM 801 C CA . LEU A 1 100 ? -6.642 2.925 19.854 1.00 96.25 100 LEU A CA 1
ATOM 802 C C . LEU A 1 100 ? -5.615 1.860 19.445 1.00 96.25 100 LEU A C 1
ATOM 804 O O . LEU A 1 100 ? -5.949 0.685 19.317 1.00 96.25 100 LEU A O 1
ATOM 808 N N . HIS A 1 101 ? -4.347 2.249 19.295 1.00 95.19 101 HIS A N 1
ATOM 809 C CA . HIS A 1 101 ? -3.277 1.314 18.953 1.00 95.19 101 HIS A CA 1
ATOM 810 C C . HIS A 1 101 ? -3.078 0.231 20.027 1.00 95.19 101 HIS A C 1
ATOM 812 O O . HIS A 1 101 ? -2.800 -0.922 19.695 1.00 95.19 101 HIS A O 1
ATOM 818 N N . HIS A 1 102 ? -3.216 0.575 21.312 1.00 96.50 102 HIS A N 1
ATOM 819 C CA . HIS A 1 102 ? -3.137 -0.403 22.395 1.00 96.50 102 HIS A CA 1
ATOM 820 C C . HIS A 1 102 ? -4.296 -1.405 22.338 1.00 96.50 102 HIS A C 1
ATOM 822 O O . HIS A 1 102 ? -4.043 -2.608 22.356 1.00 96.50 102 HIS A O 1
ATOM 828 N N . GLN A 1 103 ? -5.534 -0.923 22.205 1.00 97.31 103 GLN A N 1
ATOM 829 C CA . GLN A 1 103 ? -6.720 -1.779 22.132 1.00 97.31 103 GLN A CA 1
ATOM 830 C C . GLN A 1 103 ? -6.662 -2.718 20.924 1.00 97.31 103 GLN A C 1
ATOM 832 O O . GLN A 1 103 ? -6.844 -3.924 21.073 1.00 97.31 103 GLN A O 1
ATOM 837 N N . LEU A 1 104 ? -6.327 -2.200 19.736 1.00 96.81 104 LEU A N 1
ATOM 838 C CA . LEU A 1 104 ? -6.232 -3.017 18.523 1.00 96.81 104 LEU A CA 1
ATOM 839 C C . LEU A 1 104 ? -5.231 -4.170 18.686 1.00 96.81 104 LEU A C 1
ATOM 841 O O . LEU A 1 104 ? -5.559 -5.316 18.388 1.00 96.81 104 LEU A O 1
ATOM 845 N N . ILE A 1 105 ? -4.035 -3.896 19.211 1.00 97.69 105 ILE A N 1
ATOM 846 C CA . ILE A 1 105 ? -2.975 -4.908 19.297 1.00 97.69 105 ILE A CA 1
ATOM 847 C C . ILE A 1 105 ? -3.167 -5.851 20.483 1.00 97.69 105 ILE A C 1
ATOM 849 O O . ILE A 1 105 ? -3.076 -7.065 20.312 1.00 97.69 105 ILE A O 1
ATOM 853 N N . TYR A 1 106 ? -3.374 -5.314 21.684 1.00 97.69 106 TYR A N 1
ATOM 854 C CA . TYR A 1 106 ? -3.290 -6.097 22.919 1.00 97.69 106 TYR A CA 1
ATOM 855 C C . TYR A 1 106 ? -4.635 -6.652 23.382 1.00 97.69 106 TYR A C 1
ATOM 857 O O . TYR A 1 106 ? -4.646 -7.647 24.103 1.00 97.69 106 TYR A O 1
ATOM 865 N N . GLU A 1 107 ? -5.749 -6.051 22.961 1.00 97.19 107 GLU A N 1
ATOM 866 C CA . GLU A 1 107 ? -7.089 -6.537 23.308 1.00 97.19 107 GLU A CA 1
ATOM 867 C C . GLU A 1 107 ? -7.728 -7.278 22.130 1.00 97.19 107 GLU A C 1
ATOM 869 O O . GLU A 1 107 ? -8.221 -8.391 22.303 1.00 97.19 107 GLU A O 1
ATOM 874 N N . ALA A 1 108 ? -7.674 -6.706 20.922 1.00 96.44 108 ALA A N 1
ATOM 875 C CA . ALA A 1 108 ? -8.274 -7.309 19.731 1.00 96.44 108 ALA A CA 1
ATOM 876 C C . ALA A 1 108 ? -7.332 -8.258 18.964 1.00 96.44 108 ALA A C 1
ATOM 878 O O . ALA A 1 108 ? -7.800 -9.046 18.145 1.00 96.44 108 ALA A O 1
ATOM 879 N N . GLY A 1 109 ? -6.017 -8.209 19.210 1.00 97.94 109 GLY A N 1
ATOM 880 C CA . GLY A 1 109 ? -5.039 -9.071 18.534 1.00 97.94 109 GLY A CA 1
ATOM 881 C C . GLY A 1 109 ? -4.808 -8.732 17.056 1.00 97.94 109 GLY A C 1
ATOM 882 O O . GLY A 1 109 ? -4.317 -9.577 16.306 1.00 97.94 109 GLY A O 1
ATOM 883 N N . VAL A 1 110 ? -5.158 -7.517 16.622 1.00 97.31 110 VAL A N 1
ATOM 884 C CA . VAL A 1 110 ? -5.065 -7.067 15.228 1.00 97.31 110 VAL A CA 1
ATOM 885 C C . VAL A 1 110 ? -4.063 -5.922 15.104 1.00 97.31 110 VAL A C 1
ATOM 887 O O . VAL A 1 110 ? -4.156 -4.900 15.779 1.00 97.31 110 VAL A O 1
ATOM 890 N N . VAL A 1 111 ? -3.100 -6.071 14.194 1.00 97.44 111 VAL A N 1
ATOM 891 C CA . VAL A 1 111 ? -2.090 -5.042 13.916 1.00 97.44 111 VAL A CA 1
ATOM 892 C C . VAL A 1 111 ? -2.468 -4.286 12.648 1.00 97.44 111 VAL A C 1
ATOM 894 O O . VAL A 1 111 ? -2.459 -4.854 11.556 1.00 97.44 111 VAL A O 1
ATOM 897 N N . LEU A 1 112 ? -2.757 -2.994 12.794 1.00 96.56 112 LEU A N 1
ATOM 898 C CA . LEU A 1 112 ? -3.036 -2.076 11.690 1.00 96.56 112 LEU A CA 1
ATOM 899 C C . LEU A 1 112 ? -1.949 -1.002 11.593 1.00 96.56 112 LEU A C 1
ATOM 901 O O . LEU A 1 112 ? -1.257 -0.699 12.566 1.00 96.56 112 LEU A O 1
ATOM 905 N N . ASN A 1 113 ? -1.815 -0.393 10.415 1.00 95.50 113 ASN A N 1
ATOM 906 C CA . ASN A 1 113 ? -0.978 0.793 10.270 1.00 95.50 113 ASN A CA 1
ATOM 907 C C . ASN A 1 113 ? -1.639 1.969 11.000 1.00 95.50 113 ASN A C 1
ATOM 909 O O . ASN A 1 113 ? -2.820 2.239 10.796 1.00 95.50 113 ASN A O 1
ATOM 913 N N . ASN A 1 114 ? -0.878 2.678 11.836 1.00 93.75 114 ASN A N 1
ATOM 914 C CA . ASN A 1 114 ? -1.397 3.824 12.578 1.00 93.75 114 ASN A CA 1
ATOM 915 C C . ASN A 1 114 ? -1.609 5.019 11.632 1.00 93.75 114 ASN A C 1
ATOM 917 O O . ASN A 1 114 ? -0.648 5.502 11.026 1.00 93.75 114 ASN A O 1
AT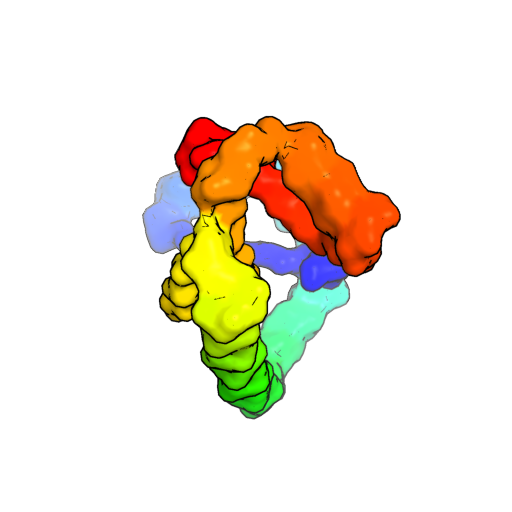OM 921 N N . GLY A 1 115 ? -2.846 5.515 11.548 1.00 94.12 115 GLY A N 1
ATOM 922 C CA . GLY A 1 115 ? -3.220 6.632 10.682 1.00 94.12 115 GLY A CA 1
ATOM 923 C C . GLY A 1 115 ? -2.381 7.896 10.893 1.00 94.12 115 GLY A C 1
ATOM 924 O O . GLY A 1 115 ? -1.957 8.525 9.921 1.00 94.12 115 GLY A O 1
ATOM 925 N N . ALA A 1 116 ? -1.988 8.191 12.136 1.00 92.00 116 ALA A N 1
ATOM 926 C CA . ALA A 1 116 ? -1.151 9.341 12.475 1.00 92.00 116 ALA A CA 1
ATOM 927 C C . ALA A 1 116 ? 0.235 9.322 11.798 1.00 92.00 116 ALA A C 1
ATOM 929 O O . ALA A 1 116 ? 0.876 10.369 11.676 1.00 92.00 116 ALA A O 1
ATOM 930 N N . THR A 1 117 ? 0.710 8.158 11.332 1.00 93.81 117 THR A N 1
ATOM 931 C CA . THR A 1 117 ? 1.974 8.053 10.577 1.00 93.81 117 THR A CA 1
ATOM 932 C C . THR A 1 117 ? 1.880 8.634 9.164 1.00 93.81 117 THR A C 1
ATOM 934 O O . THR A 1 117 ? 2.906 8.988 8.585 1.00 93.81 117 THR A O 1
ATOM 937 N N . PHE A 1 118 ? 0.664 8.802 8.638 1.00 94.44 118 PHE A N 1
ATOM 938 C CA . PHE A 1 118 ? 0.387 9.382 7.321 1.00 94.44 118 PHE A CA 1
ATOM 939 C C . PHE A 1 118 ? 0.144 10.903 7.368 1.00 94.44 118 PHE A C 1
ATOM 941 O O . PHE A 1 118 ? -0.145 11.517 6.342 1.00 94.44 118 PHE A O 1
ATOM 948 N N . GLY A 1 119 ? 0.308 11.535 8.537 1.00 91.75 119 GLY A N 1
ATOM 949 C CA . GLY A 1 119 ? 0.192 12.984 8.730 1.00 91.75 119 GLY A CA 1
ATOM 950 C C . GLY A 1 119 ? -1.100 13.413 9.427 1.00 91.75 119 GLY A C 1
ATOM 951 O O . GLY A 1 119 ? -1.871 12.590 9.908 1.00 91.75 119 GLY A O 1
ATOM 952 N N . SER A 1 120 ? -1.338 14.727 9.504 1.00 88.44 120 SER A N 1
ATOM 953 C CA . SER A 1 120 ? -2.477 15.298 10.245 1.00 88.44 120 SER A CA 1
ATOM 954 C C . SER A 1 120 ? -3.841 14.877 9.703 1.00 88.44 120 SER A C 1
ATOM 956 O O . SER A 1 120 ? -4.782 14.799 10.474 1.00 88.44 120 SER A O 1
ATOM 958 N N . ASN A 1 121 ? -3.938 14.599 8.401 1.00 82.06 121 ASN A N 1
ATOM 959 C CA . ASN A 1 121 ? -5.175 14.133 7.767 1.00 82.06 121 ASN A CA 1
ATOM 960 C C . ASN A 1 121 ? -5.470 12.653 8.053 1.00 82.06 121 ASN A C 1
ATOM 962 O O . ASN A 1 121 ? -6.504 12.158 7.625 1.00 82.06 121 ASN A O 1
ATOM 966 N N . GLY A 1 122 ? -4.544 11.941 8.705 1.00 78.62 122 GLY A N 1
ATOM 967 C CA . GLY A 1 122 ? -4.742 10.563 9.137 1.00 78.62 122 GLY A CA 1
ATOM 968 C C . GLY A 1 122 ? -5.053 10.414 10.626 1.00 78.62 122 GLY A C 1
ATOM 969 O O . GLY A 1 122 ? -5.005 9.291 11.122 1.00 78.62 122 GLY A O 1
ATOM 970 N N . LYS A 1 123 ? -5.306 11.526 11.325 1.00 68.00 123 LYS A N 1
ATOM 971 C CA . LYS A 1 123 ? -5.742 11.570 12.724 1.00 68.00 123 LYS A CA 1
ATOM 972 C C . LYS A 1 123 ? -7.241 11.782 12.835 1.00 68.00 123 LYS A C 1
ATOM 974 O O . LYS A 1 123 ? -7.772 12.510 11.968 1.00 68.00 123 LYS A O 1
#